Protein AF-A0A1Q9XXW6-F1 (afdb_monomer_lite)

Sequence (115 aa):
MALDHGVLNIPLSKRGNIDAEIDRYKATEAANKKKAHKAFKVERDELRAAAKAAVSELPDDWFAWHAKRLGVTKAKLRSHVKSEAHWNSGNALKMIRGASDLYRAHLAKADKPEA

Radius of gyration: 28.03 Å; chains: 1; bounding box: 55×34×89 Å

Secondary structure (DSSP, 8-state):
----TTGGGS-GGGS-SHHHHHHHHHHHHHHHHHHHHHHHHHHHHHHHHHHHHHHHHS-HHHHHHHHHHHT--HHHHHHHHHHHHHH-HHHHHHHHHHHHHHHHHHHHHHTS---

Structure (mmCIF, N/CA/C/O backbone):
data_AF-A0A1Q9XXW6-F1
#
_entry.id   AF-A0A1Q9XXW6-F1
#
loop_
_atom_site.group_PDB
_atom_site.id
_atom_site.type_symbol
_atom_site.label_atom_id
_atom_site.label_alt_id
_atom_site.label_comp_id
_atom_site.label_asym_id
_atom_site.label_entity_id
_atom_site.label_seq_id
_atom_site.pdbx_PDB_ins_code
_atom_site.Cartn_x
_atom_site.Cartn_y
_atom_site.Cartn_z
_atom_site.occupancy
_atom_site.B_iso_or_equiv
_atom_site.auth_seq_id
_atom_site.auth_comp_id
_atom_site.auth_asym_id
_atom_site.auth_atom_id
_atom_site.pdbx_PDB_model_num
ATOM 1 N N . MET A 1 1 ? 37.680 23.120 -24.752 1.00 42.84 1 MET A N 1
ATOM 2 C CA . MET A 1 1 ? 37.427 22.225 -25.900 1.00 42.84 1 MET A CA 1
ATOM 3 C C . MET A 1 1 ? 36.519 22.973 -26.857 1.00 42.84 1 MET A C 1
ATOM 5 O O . MET A 1 1 ? 35.414 23.313 -26.456 1.00 42.84 1 MET A O 1
ATOM 9 N N . ALA A 1 2 ? 37.023 23.346 -28.035 1.00 48.72 2 ALA A N 1
ATOM 10 C CA . ALA A 1 2 ? 36.244 24.048 -29.051 1.00 48.72 2 ALA A CA 1
ATOM 11 C C . ALA A 1 2 ? 35.184 23.088 -29.601 1.00 48.72 2 ALA A C 1
ATOM 13 O O . ALA A 1 2 ? 35.523 21.985 -30.027 1.00 48.72 2 ALA A O 1
ATOM 14 N N . LEU A 1 3 ? 33.912 23.473 -29.525 1.00 53.44 3 LEU A N 1
ATOM 15 C CA . LEU A 1 3 ? 32.843 22.739 -30.189 1.00 53.44 3 LEU A CA 1
ATOM 16 C C . LEU A 1 3 ? 33.105 22.859 -31.692 1.00 53.44 3 LEU A C 1
ATOM 18 O O . LEU A 1 3 ? 33.157 23.965 -32.219 1.00 53.44 3 LEU A O 1
ATOM 22 N N . ASP A 1 4 ? 33.344 21.735 -32.362 1.00 53.28 4 ASP A N 1
ATOM 23 C CA . ASP A 1 4 ? 33.533 21.696 -33.808 1.00 53.28 4 ASP A CA 1
ATOM 24 C C . ASP A 1 4 ? 32.221 22.112 -34.491 1.00 53.28 4 ASP A C 1
ATOM 26 O O . ASP A 1 4 ? 31.287 21.329 -34.681 1.00 53.28 4 ASP A O 1
ATOM 30 N N . HIS A 1 5 ? 32.122 23.402 -34.804 1.00 54.50 5 HIS A N 1
ATOM 31 C CA . HIS A 1 5 ? 30.968 24.004 -35.458 1.00 54.50 5 HIS A CA 1
ATOM 32 C C . HIS A 1 5 ? 30.825 23.553 -36.927 1.00 54.50 5 HIS A C 1
ATOM 34 O O . HIS A 1 5 ? 29.815 23.869 -37.559 1.00 54.50 5 HIS A O 1
ATOM 40 N N . GLY A 1 6 ? 31.784 22.789 -37.473 1.00 54.66 6 GLY A N 1
ATOM 41 C CA . GLY A 1 6 ? 31.756 22.280 -38.845 1.00 54.66 6 GLY A CA 1
ATOM 42 C C . GLY A 1 6 ? 30.652 21.251 -39.092 1.00 54.66 6 GLY A C 1
ATOM 43 O O . GLY A 1 6 ? 30.034 21.249 -40.155 1.00 54.66 6 GLY A O 1
ATOM 44 N N . VAL A 1 7 ? 30.310 20.434 -38.092 1.00 52.84 7 VAL A N 1
ATOM 45 C CA . VAL A 1 7 ? 29.248 19.413 -38.208 1.00 52.84 7 VAL A CA 1
ATOM 46 C C . VAL A 1 7 ? 27.850 20.042 -38.208 1.00 52.84 7 VAL A C 1
ATOM 48 O O . VAL A 1 7 ? 26.911 19.509 -38.804 1.00 52.84 7 VAL A O 1
ATOM 51 N N . LEU A 1 8 ? 27.702 21.216 -37.587 1.00 57.19 8 LEU A N 1
ATOM 52 C CA . LEU A 1 8 ? 26.411 21.882 -37.414 1.00 57.19 8 LEU A CA 1
ATOM 53 C C . LEU A 1 8 ? 25.944 22.662 -38.654 1.00 57.19 8 LEU A C 1
ATOM 55 O O . LEU A 1 8 ? 24.782 23.066 -38.687 1.00 57.19 8 LEU A O 1
ATOM 59 N N . ASN A 1 9 ? 26.790 22.805 -39.684 1.00 60.28 9 ASN A N 1
ATOM 60 C CA . ASN A 1 9 ? 26.477 23.526 -40.927 1.00 60.28 9 ASN A CA 1
ATOM 61 C C . ASN A 1 9 ? 26.328 22.619 -42.169 1.00 60.28 9 ASN A C 1
ATOM 63 O O . ASN A 1 9 ? 26.149 23.090 -43.289 1.00 60.28 9 ASN A O 1
ATOM 67 N N . ILE A 1 10 ? 26.396 21.299 -41.995 1.00 61.94 10 ILE A N 1
ATOM 68 C CA . ILE A 1 10 ? 26.205 20.334 -43.086 1.00 61.94 10 ILE A CA 1
ATOM 69 C C . ILE A 1 10 ? 24.689 20.102 -43.271 1.00 61.94 10 ILE A C 1
ATOM 71 O O . ILE A 1 10 ? 23.978 20.027 -42.272 1.00 61.94 10 ILE A O 1
ATOM 75 N N . PRO A 1 11 ? 24.119 19.985 -44.482 1.00 66.69 11 PRO A N 1
ATOM 76 C CA . PRO A 1 11 ? 22.705 19.628 -44.640 1.00 66.69 11 PRO A CA 1
ATOM 77 C C . PRO A 1 11 ? 22.395 18.311 -43.918 1.00 66.69 11 PRO A C 1
ATOM 79 O O . PRO A 1 11 ? 23.225 17.404 -43.941 1.00 66.69 11 PRO A O 1
ATOM 82 N N . LEU A 1 12 ? 21.225 18.182 -43.282 1.00 63.44 12 LEU A N 1
ATOM 83 C CA . LEU A 1 12 ? 20.857 16.994 -42.488 1.00 63.44 12 LEU A CA 1
ATOM 84 C C . LEU A 1 12 ? 21.070 15.679 -43.274 1.00 63.44 12 LEU A C 1
ATOM 86 O O . LEU A 1 12 ? 21.581 14.707 -42.732 1.00 63.44 12 LEU A O 1
ATOM 90 N N . SER A 1 13 ? 20.814 15.712 -44.587 1.00 63.03 13 SER A N 1
ATOM 91 C CA . SER A 1 13 ? 21.023 14.622 -45.554 1.00 63.03 13 SER A CA 1
ATOM 92 C C . SER A 1 13 ? 22.480 14.182 -45.764 1.00 63.03 13 SER A C 1
ATOM 94 O O . SER A 1 13 ? 22.723 13.129 -46.348 1.00 63.03 13 SER A O 1
ATOM 96 N N . LYS A 1 14 ? 23.461 14.974 -45.321 1.00 60.94 14 LYS A N 1
ATOM 97 C CA . LYS A 1 14 ? 24.904 14.726 -45.480 1.00 60.94 14 LYS A CA 1
ATOM 98 C C . LYS A 1 14 ? 25.621 14.459 -44.151 1.00 60.94 14 LYS A C 1
ATOM 100 O O . LYS A 1 14 ? 26.814 14.171 -44.167 1.00 60.94 14 LYS A O 1
ATOM 105 N N . ARG A 1 15 ? 24.914 14.526 -43.015 1.00 64.94 15 ARG A N 1
ATOM 106 C CA . ARG A 1 15 ? 25.470 14.292 -41.666 1.00 64.94 15 ARG A CA 1
ATOM 107 C C . ARG A 1 15 ? 25.509 12.814 -41.243 1.00 64.94 15 ARG A C 1
ATOM 109 O O . ARG A 1 15 ? 25.828 12.519 -40.098 1.00 64.94 15 ARG A O 1
ATOM 116 N N . GLY A 1 16 ? 25.215 11.884 -42.151 1.00 65.62 16 GLY A N 1
ATOM 117 C CA . GLY A 1 16 ? 25.176 10.451 -41.855 1.00 65.62 16 GLY A CA 1
ATOM 118 C C . GLY A 1 16 ? 23.828 9.985 -41.295 1.00 65.62 16 GLY A C 1
ATOM 119 O O . GLY A 1 16 ? 22.818 10.673 -41.408 1.00 65.62 16 GLY A O 1
ATOM 120 N N . ASN A 1 17 ? 23.809 8.778 -40.725 1.00 69.50 17 ASN A N 1
ATOM 121 C CA . ASN A 1 17 ? 22.598 8.036 -40.356 1.00 69.50 17 ASN A CA 1
ATOM 122 C C . ASN A 1 17 ? 22.029 8.476 -38.986 1.00 69.50 17 ASN A C 1
ATOM 124 O O . ASN A 1 17 ? 21.860 7.660 -38.081 1.00 69.50 17 ASN A O 1
ATOM 128 N N . ILE A 1 18 ? 21.790 9.782 -38.821 1.00 71.25 18 ILE A N 1
ATOM 129 C CA . ILE A 1 18 ? 21.307 10.400 -37.572 1.00 71.25 18 ILE A CA 1
ATOM 130 C C . ILE A 1 18 ? 19.980 9.782 -37.123 1.00 71.25 18 ILE A C 1
ATOM 132 O O . ILE A 1 18 ? 19.780 9.550 -35.934 1.00 71.25 18 ILE A O 1
ATOM 136 N N . ASP A 1 19 ? 19.096 9.455 -38.064 1.00 76.38 19 ASP A N 1
ATOM 137 C CA . ASP A 1 19 ? 17.811 8.827 -37.754 1.00 76.38 19 ASP A CA 1
ATOM 138 C C . ASP A 1 19 ? 18.000 7.470 -37.060 1.00 76.38 19 ASP A C 1
ATOM 140 O O . ASP A 1 19 ? 17.365 7.198 -36.042 1.00 76.38 19 ASP A O 1
ATOM 144 N N . ALA A 1 20 ? 18.962 6.659 -37.517 1.00 80.38 20 ALA A N 1
ATOM 145 C CA . ALA A 1 20 ? 19.292 5.388 -36.877 1.00 80.38 20 ALA A CA 1
ATOM 146 C C . ALA A 1 20 ? 19.885 5.566 -35.466 1.00 80.38 20 ALA A C 1
ATOM 148 O O . ALA A 1 20 ? 19.682 4.714 -34.600 1.00 80.38 20 ALA A O 1
ATOM 149 N N . GLU A 1 21 ? 20.617 6.651 -35.211 1.00 79.56 21 GLU A N 1
ATOM 150 C CA . GLU A 1 21 ? 21.136 6.973 -33.878 1.00 79.56 21 GLU A CA 1
ATOM 151 C C . GLU A 1 21 ? 20.021 7.450 -32.933 1.00 79.56 21 GLU A C 1
ATOM 153 O O . GLU A 1 21 ? 19.928 6.979 -31.796 1.00 79.56 21 GLU A O 1
ATOM 158 N N . ILE A 1 22 ? 19.114 8.299 -33.425 1.00 83.00 22 ILE A N 1
ATOM 159 C CA . ILE A 1 22 ? 17.924 8.751 -32.693 1.00 83.00 22 ILE A CA 1
ATOM 160 C C . ILE A 1 22 ? 17.020 7.564 -32.349 1.00 83.00 22 ILE A C 1
ATOM 162 O O . ILE A 1 22 ? 16.538 7.467 -31.218 1.00 83.00 22 ILE A O 1
ATOM 166 N N . ASP A 1 23 ? 16.798 6.645 -33.285 1.00 87.25 23 ASP A N 1
ATOM 167 C CA . ASP A 1 23 ? 15.968 5.464 -33.055 1.00 87.25 23 ASP A CA 1
ATOM 168 C C . ASP A 1 23 ? 16.605 4.511 -32.042 1.00 87.25 23 ASP A C 1
ATOM 170 O O . ASP A 1 23 ? 15.914 4.007 -31.150 1.00 87.25 23 ASP A O 1
ATOM 174 N N . ARG A 1 24 ? 17.932 4.326 -32.094 1.00 84.75 24 ARG A N 1
ATOM 175 C CA . ARG A 1 24 ? 18.672 3.582 -31.062 1.00 84.75 24 ARG A CA 1
ATOM 176 C C . ARG A 1 24 ? 18.513 4.231 -29.691 1.00 84.75 24 ARG A C 1
ATOM 178 O O . ARG A 1 24 ? 18.212 3.521 -28.735 1.00 84.75 24 ARG A O 1
ATOM 185 N N . TYR A 1 25 ? 18.651 5.552 -29.592 1.00 85.19 25 TYR A N 1
ATOM 186 C CA . TYR A 1 25 ? 18.480 6.280 -28.333 1.00 85.19 25 TYR A CA 1
ATOM 187 C C . TYR A 1 25 ? 17.043 6.193 -27.789 1.00 85.19 25 TYR A C 1
ATOM 189 O O . TYR A 1 25 ? 16.824 5.937 -26.607 1.00 85.19 25 TYR A O 1
ATOM 197 N N . LYS A 1 26 ? 16.026 6.332 -28.646 1.00 90.81 26 LYS A N 1
ATOM 198 C CA . LYS A 1 26 ? 14.621 6.149 -28.241 1.00 90.81 26 LYS A CA 1
ATOM 199 C C . LYS A 1 26 ? 14.356 4.722 -27.761 1.00 90.81 26 LYS A C 1
ATOM 201 O O . LYS A 1 26 ? 13.636 4.532 -26.779 1.00 90.81 26 LYS A O 1
ATOM 206 N N . ALA A 1 27 ? 14.939 3.724 -28.426 1.00 89.75 27 ALA A N 1
ATOM 207 C CA . ALA A 1 27 ? 14.812 2.326 -28.036 1.00 89.75 27 ALA A CA 1
ATOM 208 C C . ALA A 1 27 ? 15.480 2.043 -26.681 1.00 89.75 27 ALA A C 1
ATOM 210 O O . ALA A 1 27 ? 14.886 1.356 -25.843 1.00 89.75 27 ALA A O 1
ATOM 211 N N . THR A 1 28 ? 16.671 2.594 -26.424 1.00 90.06 28 THR A N 1
ATOM 212 C CA . THR A 1 28 ? 17.346 2.455 -25.125 1.00 90.06 28 THR A CA 1
ATOM 213 C C . THR A 1 28 ? 16.572 3.161 -24.014 1.00 90.06 28 THR A C 1
ATOM 215 O O . THR A 1 28 ? 16.336 2.554 -22.969 1.00 90.06 28 THR A O 1
ATOM 218 N N . GLU A 1 29 ? 16.079 4.379 -24.245 1.00 92.06 29 GLU A N 1
ATOM 219 C CA . GLU A 1 29 ? 15.232 5.108 -23.295 1.00 92.06 29 GLU A CA 1
ATOM 220 C C . GLU A 1 29 ? 13.934 4.355 -22.976 1.00 92.06 29 GLU A C 1
ATOM 222 O O . GLU A 1 29 ? 13.556 4.207 -21.811 1.00 92.06 29 GLU A O 1
ATOM 227 N N . ALA A 1 30 ? 13.259 3.808 -23.990 1.00 91.31 30 ALA A N 1
ATOM 228 C CA . ALA A 1 30 ? 12.062 2.995 -23.793 1.00 91.31 30 ALA A CA 1
ATOM 229 C C . ALA A 1 30 ? 12.363 1.717 -22.991 1.00 91.31 30 ALA A C 1
ATOM 231 O O . ALA A 1 30 ? 11.607 1.353 -22.084 1.00 91.31 30 ALA A O 1
ATOM 232 N N . ALA A 1 31 ? 13.484 1.049 -23.279 1.00 91.06 31 ALA A N 1
ATOM 233 C CA . ALA A 1 31 ? 13.923 -0.126 -22.536 1.00 91.06 31 ALA A CA 1
ATOM 234 C C . ALA A 1 31 ? 14.242 0.212 -21.071 1.00 91.06 31 ALA A C 1
ATOM 236 O O . ALA A 1 31 ? 13.825 -0.522 -20.170 1.00 91.06 31 ALA A O 1
ATOM 237 N N . ASN A 1 32 ? 14.912 1.336 -20.819 1.00 91.75 32 ASN A N 1
ATOM 238 C CA . ASN A 1 32 ? 15.233 1.819 -19.477 1.00 91.75 32 ASN A CA 1
ATOM 239 C C . ASN A 1 32 ? 13.965 2.158 -18.688 1.00 91.75 32 ASN A C 1
ATOM 241 O O . ASN A 1 32 ? 13.789 1.668 -17.572 1.00 91.75 32 ASN A O 1
ATOM 245 N N . LYS A 1 33 ? 13.019 2.888 -19.293 1.00 92.50 33 LYS A N 1
ATOM 246 C CA . LYS A 1 33 ? 11.710 3.181 -18.686 1.00 92.50 33 LYS A CA 1
ATOM 247 C C . LYS A 1 33 ? 10.935 1.907 -18.362 1.00 92.50 33 LYS A C 1
ATOM 249 O O . LYS A 1 33 ? 10.363 1.792 -17.281 1.00 92.50 33 LYS A O 1
ATOM 254 N N . LYS A 1 34 ? 10.957 0.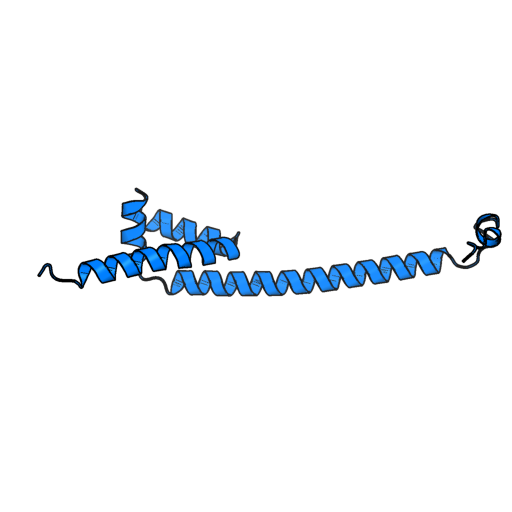913 -19.255 1.00 92.38 34 LYS A N 1
ATOM 255 C CA . LYS A 1 34 ? 10.311 -0.387 -19.020 1.00 92.38 34 LYS A CA 1
ATOM 256 C C . LYS A 1 34 ? 10.961 -1.145 -17.862 1.00 92.38 34 LYS A C 1
ATOM 258 O O . LYS A 1 34 ? 10.243 -1.744 -17.064 1.00 92.38 34 LYS A O 1
ATOM 263 N N . LYS A 1 35 ? 12.294 -1.127 -17.749 1.00 91.50 35 LYS A N 1
ATOM 264 C CA . LYS A 1 35 ? 13.019 -1.722 -16.613 1.00 91.50 35 LYS A CA 1
ATOM 265 C C . LYS A 1 35 ? 12.666 -1.022 -15.300 1.00 91.50 35 LYS A C 1
ATOM 267 O O . LYS A 1 35 ? 12.290 -1.703 -14.351 1.00 91.50 35 LYS A O 1
ATOM 272 N N . ALA A 1 36 ? 12.696 0.310 -15.275 1.00 90.88 36 ALA A N 1
ATOM 273 C CA . ALA A 1 36 ? 12.321 1.097 -14.104 1.00 90.88 36 ALA A CA 1
ATOM 274 C C . ALA A 1 36 ? 10.873 0.808 -13.678 1.00 90.88 36 ALA A C 1
ATOM 276 O O . ALA A 1 36 ? 10.617 0.486 -12.524 1.00 90.88 36 ALA A O 1
ATOM 277 N N . HIS A 1 37 ? 9.928 0.813 -14.623 1.00 91.25 37 HIS A N 1
ATOM 278 C CA . HIS A 1 37 ? 8.527 0.509 -14.335 1.00 91.25 37 HIS A CA 1
ATOM 279 C C . HIS A 1 37 ? 8.328 -0.902 -13.764 1.00 91.25 37 HIS A C 1
ATOM 281 O O . HIS A 1 37 ? 7.542 -1.082 -12.836 1.00 91.25 37 HIS A O 1
ATOM 287 N N . LYS A 1 38 ? 9.053 -1.903 -14.281 1.00 92.19 38 LYS A N 1
ATOM 288 C CA . LYS A 1 38 ? 9.028 -3.261 -13.719 1.00 92.19 38 LYS A CA 1
ATOM 289 C C . LYS A 1 38 ? 9.517 -3.282 -12.271 1.00 92.19 38 LYS A C 1
ATOM 291 O O . LYS A 1 38 ? 8.851 -3.899 -11.448 1.00 92.19 38 LYS A O 1
ATOM 296 N N . ALA A 1 39 ? 10.622 -2.601 -11.966 1.00 89.38 39 ALA A N 1
ATOM 297 C CA . ALA A 1 39 ? 11.145 -2.515 -10.603 1.00 89.38 39 ALA A CA 1
ATOM 298 C C . ALA A 1 39 ? 10.134 -1.849 -9.653 1.00 89.38 39 ALA A C 1
ATOM 300 O O . ALA A 1 39 ? 9.781 -2.435 -8.634 1.00 89.38 39 ALA A O 1
ATOM 301 N N . PHE A 1 40 ? 9.567 -0.703 -10.049 1.00 88.00 40 PHE A N 1
ATOM 302 C CA . PHE A 1 40 ? 8.524 -0.028 -9.269 1.00 88.00 40 PHE A CA 1
ATOM 303 C C . PHE A 1 40 ? 7.289 -0.901 -9.049 1.00 88.00 40 PHE A C 1
ATOM 305 O O . PHE A 1 40 ? 6.678 -0.857 -7.984 1.00 88.00 40 PHE A O 1
ATOM 312 N N . LYS A 1 41 ? 6.888 -1.693 -10.050 1.00 91.75 41 LYS A N 1
ATOM 313 C CA . LYS A 1 41 ? 5.742 -2.594 -9.911 1.00 91.75 41 LYS A CA 1
ATOM 314 C C . LYS A 1 41 ? 6.008 -3.676 -8.863 1.00 91.75 41 LYS A C 1
ATOM 316 O O . LYS A 1 41 ? 5.148 -3.889 -8.016 1.00 91.75 41 LYS A O 1
ATOM 321 N N . VAL A 1 42 ? 7.181 -4.312 -8.907 1.00 92.00 42 VAL A N 1
ATOM 322 C CA . VAL A 1 42 ? 7.578 -5.343 -7.934 1.00 92.00 42 VAL A CA 1
ATOM 323 C C . VAL A 1 42 ? 7.583 -4.769 -6.519 1.00 92.00 42 VAL A C 1
ATOM 325 O O . VAL A 1 42 ? 6.894 -5.300 -5.656 1.00 92.00 42 VAL A O 1
ATOM 328 N N . GLU A 1 43 ? 8.237 -3.624 -6.311 1.00 89.50 43 GLU A N 1
ATOM 329 C CA . GLU A 1 43 ? 8.278 -2.952 -5.006 1.00 89.50 43 GLU A CA 1
ATOM 330 C C . GLU A 1 43 ? 6.867 -2.623 -4.486 1.00 89.50 43 GLU A C 1
ATOM 332 O O . GLU A 1 43 ? 6.533 -2.848 -3.320 1.00 89.50 43 GLU A O 1
ATOM 337 N N . ARG A 1 44 ? 5.981 -2.127 -5.360 1.00 88.94 44 ARG A N 1
ATOM 338 C CA . ARG A 1 44 ? 4.591 -1.834 -4.982 1.00 88.94 44 ARG A CA 1
ATOM 339 C C . ARG A 1 44 ? 3.789 -3.083 -4.640 1.00 88.94 44 ARG A C 1
ATOM 341 O O . ARG A 1 44 ? 2.953 -3.021 -3.735 1.00 88.94 44 ARG A O 1
ATOM 348 N N . ASP A 1 45 ? 3.995 -4.178 -5.362 1.00 89.69 45 ASP A N 1
ATOM 349 C CA . ASP A 1 45 ? 3.308 -5.440 -5.101 1.00 89.69 45 ASP A CA 1
ATOM 350 C C . ASP A 1 45 ? 3.787 -6.061 -3.775 1.00 89.69 45 ASP A C 1
ATOM 352 O O . ASP A 1 45 ? 2.953 -6.511 -2.984 1.00 89.69 45 ASP A O 1
ATOM 356 N N . GLU A 1 46 ? 5.084 -5.973 -3.464 1.00 91.06 46 GLU A N 1
ATOM 357 C CA . GLU A 1 46 ? 5.662 -6.370 -2.172 1.00 91.06 46 GLU A CA 1
ATOM 358 C C . GLU A 1 46 ? 5.096 -5.541 -1.012 1.00 91.06 46 GLU A C 1
ATOM 360 O O . GLU A 1 46 ? 4.594 -6.096 -0.032 1.00 91.06 46 GLU A O 1
ATOM 365 N N . LEU A 1 47 ? 5.077 -4.210 -1.142 1.00 88.81 47 LEU A N 1
ATOM 366 C CA . LEU A 1 47 ? 4.495 -3.318 -0.132 1.00 88.81 47 LEU A CA 1
ATOM 367 C C . LEU A 1 47 ? 3.010 -3.607 0.099 1.00 88.81 47 LEU A C 1
ATOM 369 O O . LEU A 1 47 ? 2.529 -3.568 1.234 1.00 88.81 47 LEU A O 1
ATOM 373 N N . ARG A 1 48 ? 2.266 -3.912 -0.967 1.00 90.56 48 ARG A N 1
ATOM 374 C CA . ARG A 1 48 ? 0.853 -4.286 -0.873 1.00 90.56 48 ARG A CA 1
ATOM 375 C C . ARG A 1 48 ? 0.668 -5.621 -0.162 1.00 90.56 48 ARG A C 1
ATOM 377 O O . ARG A 1 48 ? -0.266 -5.742 0.633 1.00 90.56 48 ARG A O 1
ATOM 384 N N . ALA A 1 49 ? 1.512 -6.609 -0.444 1.00 91.31 49 ALA A N 1
ATOM 385 C CA . ALA A 1 49 ? 1.486 -7.892 0.247 1.00 91.31 49 ALA A CA 1
ATOM 386 C C . ALA A 1 49 ? 1.776 -7.710 1.745 1.00 91.31 49 ALA A C 1
ATOM 388 O O . ALA A 1 49 ? 0.978 -8.153 2.572 1.00 91.31 49 ALA A O 1
ATOM 389 N N . ALA A 1 50 ? 2.826 -6.958 2.087 1.00 90.50 50 ALA A N 1
ATOM 390 C CA . ALA A 1 50 ? 3.191 -6.646 3.466 1.00 90.50 50 ALA A CA 1
ATOM 391 C C . ALA A 1 50 ? 2.072 -5.900 4.212 1.00 90.50 50 ALA A C 1
ATOM 393 O O . ALA A 1 50 ? 1.709 -6.273 5.326 1.00 90.50 50 ALA A O 1
ATOM 394 N N . ALA A 1 51 ? 1.459 -4.888 3.588 1.00 90.00 51 ALA A N 1
ATOM 395 C CA . ALA A 1 51 ? 0.352 -4.151 4.194 1.00 90.00 51 ALA A CA 1
ATOM 396 C C . ALA A 1 51 ? -0.872 -5.044 4.446 1.00 90.00 51 ALA A C 1
ATOM 398 O O . ALA A 1 51 ? -1.483 -4.967 5.508 1.00 90.00 51 ALA A O 1
ATOM 399 N N . LYS A 1 52 ? -1.233 -5.919 3.500 1.00 90.94 52 LYS A N 1
ATOM 400 C CA . LYS A 1 52 ? -2.357 -6.853 3.678 1.00 90.94 52 LYS A CA 1
ATOM 401 C C . LYS A 1 52 ? -2.092 -7.884 4.777 1.00 90.94 52 LYS A C 1
ATOM 403 O O . LYS A 1 52 ? -3.017 -8.192 5.530 1.00 90.94 52 LYS A O 1
ATOM 408 N N . ALA A 1 53 ? -0.865 -8.396 4.862 1.00 91.25 53 ALA A N 1
ATOM 409 C CA . ALA A 1 53 ? -0.448 -9.303 5.927 1.00 91.25 53 ALA A CA 1
ATOM 410 C C . ALA A 1 53 ? -0.567 -8.613 7.293 1.00 91.25 53 ALA A C 1
ATOM 412 O O . ALA A 1 53 ? -1.308 -9.089 8.149 1.00 91.25 53 ALA A O 1
ATOM 413 N N . ALA A 1 54 ? 0.005 -7.412 7.427 1.00 90.00 54 ALA A N 1
ATOM 414 C CA . ALA A 1 54 ? -0.069 -6.625 8.656 1.00 90.00 54 ALA A CA 1
ATOM 415 C C . ALA A 1 54 ? -1.516 -6.364 9.104 1.00 90.00 54 ALA A C 1
ATOM 417 O O . ALA A 1 54 ? -1.830 -6.495 10.278 1.00 90.00 54 ALA A O 1
ATOM 418 N N . VAL A 1 55 ? -2.432 -6.045 8.180 1.00 89.88 55 VAL A N 1
ATOM 419 C CA . VAL A 1 55 ? -3.858 -5.851 8.515 1.00 89.88 55 VAL A CA 1
ATOM 420 C C . VAL A 1 55 ? -4.529 -7.131 9.013 1.00 89.88 55 VAL A C 1
ATOM 422 O O . VAL A 1 55 ? -5.458 -7.056 9.815 1.00 89.88 55 VAL A O 1
ATOM 425 N N . SER A 1 56 ? -4.095 -8.290 8.522 1.00 89.56 56 SER A N 1
ATOM 426 C CA . SER A 1 56 ? -4.682 -9.586 8.874 1.00 89.56 56 SER A CA 1
ATOM 427 C C . SER A 1 56 ? -4.199 -10.092 10.234 1.00 89.56 56 SER A C 1
ATOM 429 O O . SER A 1 56 ? -4.943 -10.796 10.908 1.00 89.56 56 SER A O 1
ATOM 431 N N . GLU A 1 57 ? -2.992 -9.704 10.645 1.00 90.75 57 GLU A N 1
ATOM 432 C CA . GLU A 1 57 ? -2.405 -10.032 11.952 1.00 90.75 57 GLU A CA 1
ATOM 433 C C . GLU A 1 57 ? -2.933 -9.152 13.097 1.00 90.75 57 GLU A C 1
ATOM 435 O O . GLU A 1 57 ? -2.759 -9.490 14.268 1.00 90.75 57 GLU A O 1
ATOM 440 N N . LEU A 1 58 ? -3.576 -8.019 12.792 1.00 89.56 58 LEU A N 1
ATOM 441 C CA . LEU A 1 58 ? -4.076 -7.109 13.822 1.00 89.56 58 LEU A CA 1
ATOM 442 C C . LEU A 1 58 ? -5.219 -7.744 14.633 1.00 89.56 58 LEU A C 1
ATOM 444 O O . LEU A 1 58 ? -6.207 -8.196 14.044 1.00 89.56 58 LEU A O 1
ATOM 448 N N . PRO A 1 59 ? -5.145 -7.707 15.977 1.00 89.88 59 PRO A N 1
ATOM 449 C CA . PRO A 1 59 ? -6.187 -8.267 16.818 1.00 89.88 59 PRO A CA 1
ATOM 450 C C . PRO A 1 59 ? -7.461 -7.424 16.754 1.00 89.88 59 PRO A C 1
ATOM 452 O O . PRO A 1 59 ? -7.453 -6.207 16.558 1.00 89.88 59 PRO A O 1
ATOM 455 N N . ASP A 1 60 ? -8.592 -8.080 16.971 1.00 89.94 60 ASP A N 1
ATOM 456 C CA . ASP A 1 60 ? -9.907 -7.453 16.883 1.00 89.94 60 ASP A CA 1
ATOM 457 C C . ASP A 1 60 ? -10.132 -6.362 17.955 1.00 89.94 60 ASP A C 1
ATOM 459 O O . ASP A 1 60 ? -10.865 -5.396 17.703 1.00 89.94 60 ASP A O 1
ATOM 463 N N . ASP A 1 61 ? -9.447 -6.470 19.096 1.00 89.00 61 ASP A N 1
ATOM 464 C CA . ASP A 1 61 ? -9.443 -5.488 20.189 1.00 89.00 61 ASP A CA 1
ATOM 465 C C . ASP A 1 61 ? -8.726 -4.191 19.810 1.00 89.00 61 ASP A C 1
ATOM 467 O O . ASP A 1 61 ? -9.147 -3.099 20.203 1.00 89.00 61 ASP A O 1
ATOM 471 N N . TRP A 1 62 ? -7.688 -4.284 18.974 1.00 91.56 62 TRP A N 1
ATOM 472 C CA . TRP A 1 62 ? -7.001 -3.116 18.427 1.00 91.56 62 TRP A CA 1
ATOM 473 C C . TRP A 1 62 ? -7.974 -2.271 17.606 1.00 91.56 62 TRP A C 1
ATOM 475 O O . TRP A 1 62 ? -8.053 -1.051 17.778 1.00 91.56 62 TRP A O 1
ATOM 485 N N . PHE A 1 63 ? -8.787 -2.918 16.761 1.00 89.94 63 PHE A N 1
ATOM 486 C CA . PHE A 1 63 ? -9.793 -2.207 15.977 1.00 89.94 63 PHE A CA 1
ATOM 487 C C . PHE A 1 63 ? -10.882 -1.610 16.864 1.00 89.94 63 PHE A C 1
ATOM 489 O O . PHE A 1 63 ? -11.314 -0.497 16.587 1.00 89.94 63 PHE A O 1
ATOM 496 N N . ALA A 1 64 ? -11.321 -2.303 17.917 1.00 90.38 64 ALA A N 1
ATOM 497 C CA . ALA A 1 64 ? -12.319 -1.773 18.846 1.00 90.38 64 ALA A CA 1
ATOM 4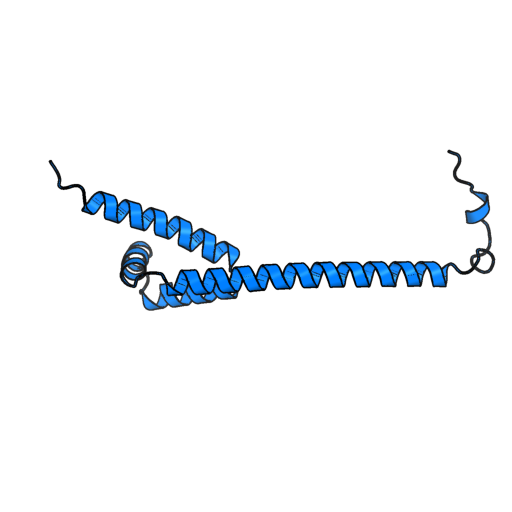98 C C . ALA A 1 64 ? -11.810 -0.521 19.583 1.00 90.38 64 ALA A C 1
ATOM 500 O O . ALA A 1 64 ? -12.515 0.489 19.658 1.00 90.38 64 ALA A O 1
ATOM 501 N N . TRP A 1 65 ? -10.566 -0.556 20.065 1.00 90.38 65 TRP A N 1
ATOM 502 C CA . TRP A 1 65 ? -9.952 0.560 20.777 1.00 90.38 65 TRP A CA 1
ATOM 503 C C . TRP A 1 65 ? -9.798 1.803 19.894 1.00 90.38 65 TRP A C 1
ATOM 505 O O . TRP A 1 65 ? -10.221 2.900 20.266 1.00 90.38 65 TRP A O 1
ATOM 515 N N . HIS A 1 66 ? -9.250 1.634 18.688 1.00 89.62 66 HIS A N 1
ATOM 516 C CA . HIS A 1 66 ? -9.087 2.744 17.744 1.00 89.62 66 HIS A CA 1
ATOM 517 C C . HIS A 1 66 ? -10.418 3.256 17.201 1.00 89.62 66 HIS A C 1
ATOM 519 O O . HIS A 1 66 ? -10.594 4.464 17.058 1.00 89.62 66 HIS A O 1
ATOM 525 N N . ALA A 1 67 ? -11.383 2.367 16.962 1.00 91.62 67 ALA A N 1
ATOM 526 C CA . ALA A 1 67 ? -12.733 2.740 16.551 1.00 91.62 67 ALA A CA 1
ATOM 527 C C . ALA A 1 67 ? -13.400 3.658 17.588 1.00 91.62 67 ALA A 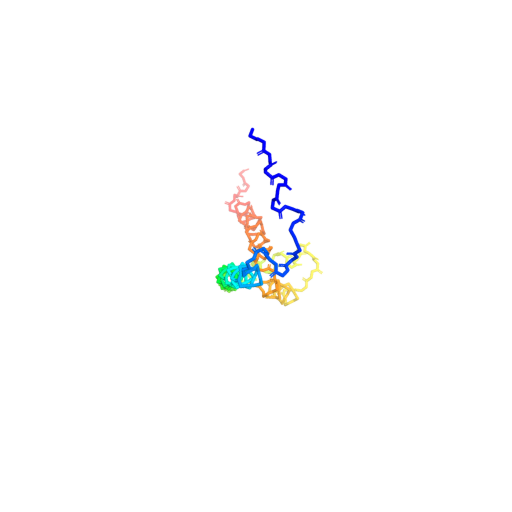C 1
ATOM 529 O O . ALA A 1 67 ? -13.939 4.703 17.221 1.00 91.62 67 ALA A O 1
ATOM 530 N N . LYS A 1 68 ? -13.266 3.339 18.885 1.00 91.31 68 LYS A N 1
ATOM 531 C CA . LYS A 1 68 ? -13.766 4.179 19.984 1.00 91.31 68 LYS A CA 1
ATOM 532 C C . LYS A 1 68 ? -13.110 5.561 20.001 1.00 91.31 68 LYS A C 1
ATOM 534 O O . LYS A 1 68 ? -13.806 6.558 20.153 1.00 91.31 68 LYS A O 1
ATOM 539 N N . ARG A 1 69 ? -11.788 5.635 19.812 1.00 89.19 69 ARG A N 1
ATOM 540 C CA . ARG A 1 69 ? -11.044 6.911 19.787 1.00 89.19 69 ARG A CA 1
ATOM 541 C C . ARG A 1 69 ? -11.415 7.802 18.606 1.00 89.19 69 ARG A C 1
ATOM 543 O O . ARG A 1 69 ? -11.393 9.018 18.737 1.00 89.19 69 ARG A O 1
ATOM 550 N N . LEU A 1 70 ? -11.732 7.195 17.467 1.00 89.75 70 LEU A N 1
ATOM 551 C CA . LEU A 1 70 ? -12.085 7.896 16.232 1.00 89.75 70 LEU A CA 1
ATOM 552 C C . LEU A 1 70 ? -13.594 8.157 16.096 1.00 89.75 70 LEU A C 1
ATOM 554 O O . LEU A 1 70 ? -14.007 8.794 15.132 1.00 89.75 70 LEU A O 1
ATOM 558 N N . GLY A 1 71 ? -14.422 7.652 17.016 1.00 90.81 71 GLY A N 1
ATOM 559 C CA . GLY A 1 71 ? -15.880 7.781 16.936 1.00 90.81 71 GLY A CA 1
ATOM 560 C C . GLY A 1 71 ? -16.497 7.044 15.741 1.00 90.81 71 GLY A C 1
ATOM 561 O O . GLY A 1 71 ? -17.541 7.446 15.234 1.00 90.81 71 GLY A O 1
ATOM 562 N N . VAL A 1 72 ? -15.853 5.978 15.256 1.00 93.69 72 VAL A N 1
ATOM 563 C CA . VAL A 1 72 ? -16.327 5.174 14.118 1.00 93.69 72 VAL A CA 1
ATOM 564 C C . VAL A 1 72 ? -16.627 3.746 14.549 1.00 93.69 72 VAL A C 1
ATOM 566 O O . VAL A 1 72 ? -16.144 3.269 15.567 1.00 93.69 72 VAL A O 1
ATOM 569 N N . THR A 1 73 ? -17.405 3.014 13.755 1.00 93.00 73 THR A N 1
ATOM 570 C CA . THR A 1 73 ? -17.635 1.583 13.987 1.00 93.00 73 THR A CA 1
ATOM 571 C C . THR A 1 73 ? -16.395 0.758 13.623 1.00 93.00 73 THR A C 1
ATOM 573 O O . THR A 1 73 ? -15.735 1.033 12.618 1.00 93.00 73 THR A O 1
ATOM 576 N N . LYS A 1 74 ? -16.135 -0.332 14.361 1.00 90.94 74 LYS A N 1
ATOM 577 C CA . LYS A 1 74 ? -15.070 -1.318 14.072 1.00 90.94 74 LYS A CA 1
ATOM 578 C C . LYS A 1 74 ? -15.062 -1.780 12.610 1.00 90.94 74 LYS A C 1
ATOM 580 O O . LYS A 1 74 ? -14.014 -1.791 11.970 1.00 90.94 74 LYS A O 1
ATOM 585 N N . ALA A 1 75 ? -16.235 -2.114 12.067 1.00 91.25 75 ALA A N 1
ATOM 586 C CA . ALA A 1 75 ? -16.380 -2.560 10.680 1.00 91.25 75 ALA A CA 1
ATOM 587 C C . ALA A 1 75 ? -15.933 -1.488 9.670 1.00 91.25 75 ALA A C 1
ATOM 589 O O . ALA A 1 75 ? -15.225 -1.795 8.710 1.00 91.25 75 ALA A O 1
ATOM 590 N N . LYS A 1 76 ? -16.281 -0.219 9.922 1.00 92.25 76 LYS A N 1
ATOM 591 C CA . LYS A 1 76 ? -15.896 0.914 9.072 1.00 92.25 76 LYS A CA 1
ATOM 592 C C . LYS A 1 76 ? -14.389 1.145 9.116 1.00 92.25 76 LYS A C 1
ATOM 594 O O . LYS A 1 76 ? -13.776 1.298 8.063 1.00 92.25 76 LYS A O 1
ATOM 599 N N . LEU A 1 77 ? -13.788 1.091 10.307 1.00 91.81 77 LEU A N 1
ATOM 600 C CA . LEU A 1 77 ? -12.339 1.202 10.460 1.00 91.81 77 LEU A CA 1
ATOM 601 C C . LEU A 1 77 ? -11.621 0.067 9.722 1.00 91.81 77 LEU A C 1
ATOM 603 O O . LEU A 1 77 ? -10.760 0.332 8.892 1.00 91.81 77 LEU A O 1
ATOM 607 N N . ARG A 1 78 ? -12.024 -1.190 9.941 1.00 91.31 78 ARG A N 1
ATOM 608 C CA . ARG A 1 78 ? -11.418 -2.352 9.274 1.00 91.31 78 ARG A CA 1
ATOM 609 C C . ARG A 1 78 ? -11.524 -2.267 7.751 1.00 91.31 78 ARG A C 1
ATOM 611 O O . ARG A 1 78 ? -10.546 -2.531 7.054 1.00 91.31 78 ARG A O 1
ATOM 618 N N . SER A 1 79 ? -12.682 -1.855 7.230 1.00 92.75 79 SER A N 1
ATOM 619 C CA . SER A 1 79 ? -12.874 -1.631 5.793 1.00 92.75 79 SER A CA 1
ATOM 620 C C . SER A 1 79 ? -11.961 -0.525 5.261 1.00 92.75 79 SER A C 1
ATOM 622 O O . SER A 1 79 ? -11.363 -0.682 4.198 1.00 92.75 79 SER A O 1
ATOM 624 N N . HIS A 1 80 ? -11.823 0.574 6.004 1.00 90.75 80 HIS A N 1
ATOM 625 C CA . HIS A 1 80 ? -10.953 1.681 5.623 1.00 90.75 80 HIS A CA 1
ATOM 626 C C . HIS A 1 80 ? -9.481 1.256 5.591 1.00 90.75 80 HIS A C 1
ATOM 628 O O . HIS A 1 80 ? -8.826 1.440 4.570 1.00 90.75 80 HIS A O 1
ATOM 634 N N . VAL A 1 81 ? -8.984 0.589 6.640 1.00 91.31 81 VAL A N 1
ATOM 635 C CA . VAL A 1 81 ? -7.597 0.095 6.679 1.00 91.31 81 VAL A CA 1
ATOM 636 C C . VAL A 1 81 ? -7.334 -0.912 5.551 1.00 91.31 81 VAL A C 1
ATOM 638 O O . VAL A 1 81 ? -6.291 -0.853 4.903 1.00 91.31 81 VAL A O 1
ATOM 641 N N . LYS A 1 82 ? -8.290 -1.802 5.247 1.00 91.81 82 LYS A N 1
ATOM 642 C CA . LYS A 1 82 ? -8.175 -2.750 4.126 1.00 91.81 82 LYS A CA 1
ATOM 643 C C . LYS A 1 82 ? -8.123 -2.042 2.766 1.00 91.81 82 LYS A C 1
ATOM 645 O O . LYS A 1 82 ? -7.353 -2.452 1.897 1.00 91.81 82 LYS A O 1
ATOM 650 N N . SER A 1 83 ? -8.924 -0.993 2.586 1.00 92.81 83 SER A N 1
ATOM 651 C CA . SER A 1 83 ? -8.901 -0.154 1.384 1.00 92.81 83 SER A CA 1
ATOM 652 C C . SER A 1 83 ? -7.560 0.569 1.245 1.00 92.81 83 SER A C 1
ATOM 654 O O . SER A 1 83 ? -6.933 0.512 0.188 1.00 92.81 83 SER A O 1
ATOM 656 N N . GLU A 1 84 ? -7.066 1.167 2.330 1.00 89.94 84 GLU A N 1
ATOM 657 C CA . GLU A 1 84 ? -5.789 1.882 2.335 1.00 89.94 84 GLU A CA 1
ATOM 658 C C . GLU A 1 84 ? -4.619 0.932 2.050 1.00 89.94 84 GLU A C 1
ATOM 660 O O . GLU A 1 84 ? -3.758 1.239 1.232 1.00 89.94 84 GLU A O 1
ATOM 665 N N . ALA A 1 85 ? -4.628 -0.283 2.610 1.00 91.56 85 ALA A N 1
ATOM 666 C CA . ALA A 1 85 ? -3.624 -1.304 2.307 1.00 91.56 85 ALA A CA 1
ATOM 667 C C . ALA A 1 85 ? -3.593 -1.690 0.815 1.00 91.56 85 ALA A C 1
ATOM 669 O O . ALA A 1 85 ? -2.544 -2.081 0.295 1.00 91.56 85 ALA A O 1
ATOM 670 N N . HIS A 1 86 ? -4.722 -1.574 0.108 1.00 89.19 86 HIS A N 1
ATOM 671 C CA . HIS A 1 86 ? -4.812 -1.876 -1.318 1.00 89.19 86 HIS A CA 1
ATOM 672 C C . HIS A 1 86 ? -4.332 -0.725 -2.215 1.00 89.19 86 HIS A C 1
ATOM 674 O O . HIS A 1 86 ? -3.568 -0.970 -3.159 1.00 89.19 86 HIS A O 1
ATOM 680 N N . TRP A 1 87 ? -4.778 0.501 -1.933 1.00 89.25 87 TRP A N 1
ATOM 681 C CA . TRP A 1 87 ? -4.528 1.675 -2.777 1.00 89.25 87 TRP A CA 1
ATOM 682 C C . TRP A 1 87 ? -3.234 2.411 -2.411 1.00 89.25 87 TRP A C 1
ATOM 684 O O . TRP A 1 87 ? -2.513 2.883 -3.293 1.00 89.25 87 TRP A O 1
ATOM 694 N N . ASN A 1 88 ? -2.896 2.444 -1.125 1.00 89.62 88 ASN A N 1
ATOM 695 C CA . ASN A 1 88 ? -1.799 3.223 -0.567 1.00 89.62 88 ASN A CA 1
ATOM 696 C C . ASN A 1 88 ? -1.071 2.460 0.552 1.00 89.62 88 ASN A C 1
ATOM 698 O O . ASN A 1 88 ? -1.033 2.842 1.724 1.00 89.62 88 ASN A O 1
ATOM 702 N N . SER A 1 89 ? -0.470 1.340 0.157 1.00 88.81 89 SER A N 1
ATOM 703 C CA . SER A 1 89 ? 0.137 0.361 1.061 1.00 88.81 89 SER A CA 1
ATOM 704 C C . SER A 1 89 ? 1.220 0.958 1.972 1.00 88.81 89 SER A C 1
ATOM 706 O O . SER A 1 89 ? 1.322 0.575 3.135 1.00 88.81 89 SER A O 1
ATOM 708 N N . GLY A 1 90 ? 1.982 1.947 1.487 1.00 88.50 90 GLY A N 1
ATOM 709 C CA . GLY A 1 90 ? 3.004 2.635 2.282 1.00 88.50 90 GLY A CA 1
ATOM 710 C C . GLY A 1 90 ? 2.425 3.469 3.430 1.00 88.50 90 GLY A C 1
ATOM 711 O O . GLY A 1 90 ? 2.914 3.389 4.558 1.00 88.50 90 GLY A O 1
ATOM 712 N N . ASN A 1 91 ? 1.359 4.236 3.179 1.00 87.62 91 ASN A N 1
ATOM 713 C CA . ASN A 1 91 ? 0.689 4.985 4.245 1.00 87.62 91 ASN A CA 1
ATOM 714 C C . ASN A 1 91 ? -0.059 4.057 5.201 1.00 87.62 91 ASN A C 1
ATOM 716 O O . ASN A 1 91 ? -0.019 4.289 6.408 1.00 87.62 91 ASN A O 1
ATOM 720 N N . ALA A 1 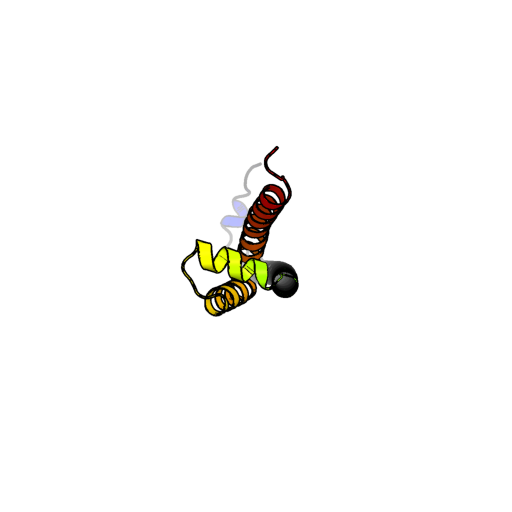92 ? -0.658 2.975 4.693 1.00 88.69 92 ALA A N 1
ATOM 721 C CA . ALA A 1 92 ? -1.294 1.966 5.533 1.00 88.69 92 ALA A CA 1
ATOM 722 C C . ALA A 1 92 ? -0.306 1.371 6.549 1.00 88.69 92 ALA A C 1
ATOM 724 O O . ALA A 1 92 ? -0.613 1.327 7.736 1.00 88.69 92 ALA A O 1
ATOM 725 N N . LEU A 1 93 ? 0.905 0.995 6.122 1.00 90.56 93 LEU A N 1
ATOM 726 C CA . LEU A 1 93 ? 1.941 0.475 7.024 1.00 90.56 93 LEU A CA 1
ATOM 727 C C . LEU A 1 93 ? 2.365 1.500 8.084 1.00 90.56 93 LEU A C 1
ATOM 729 O O . LEU A 1 93 ? 2.473 1.158 9.262 1.00 90.56 93 LEU A O 1
ATOM 733 N N . LYS A 1 94 ? 2.563 2.767 7.696 1.00 90.75 94 LYS A N 1
ATOM 734 C CA . LYS A 1 94 ? 2.892 3.849 8.643 1.00 90.75 94 LYS A CA 1
ATOM 735 C C . LYS A 1 94 ? 1.782 4.054 9.673 1.00 90.75 94 LYS A C 1
ATOM 737 O O . LYS A 1 94 ? 2.066 4.155 10.865 1.00 90.75 94 LYS A O 1
ATOM 742 N N . MET A 1 95 ? 0.531 4.078 9.215 1.00 89.19 95 MET A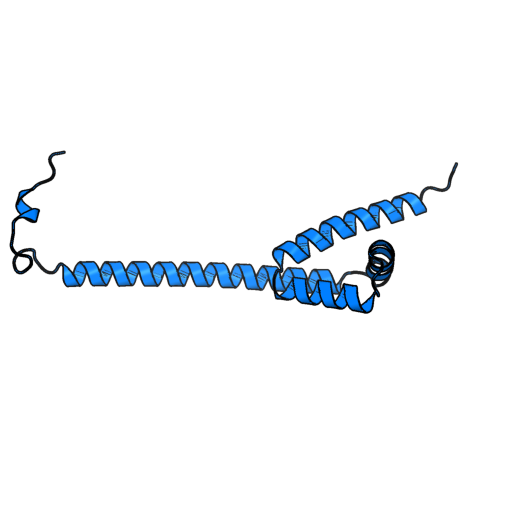 N 1
ATOM 743 C CA . MET A 1 95 ? -0.641 4.219 10.073 1.00 89.19 95 MET A CA 1
ATOM 744 C C . MET A 1 95 ? -0.750 3.046 11.046 1.00 89.19 95 MET A C 1
ATOM 746 O O . MET A 1 95 ? -0.873 3.277 12.244 1.00 89.19 95 MET A O 1
ATOM 750 N N . ILE A 1 96 ? -0.651 1.805 10.555 1.00 90.44 96 ILE A N 1
ATOM 751 C CA . ILE A 1 96 ? -0.713 0.592 11.382 1.00 90.44 96 ILE A CA 1
ATOM 752 C C . ILE A 1 96 ? 0.385 0.612 12.440 1.00 90.44 96 ILE A C 1
ATOM 754 O O . ILE A 1 96 ? 0.097 0.356 13.607 1.00 90.44 96 ILE A O 1
ATOM 758 N N . ARG A 1 97 ? 1.620 0.963 12.065 1.00 91.50 97 ARG A N 1
ATOM 759 C CA . ARG A 1 97 ? 2.743 1.058 13.002 1.00 91.50 97 ARG A CA 1
ATOM 760 C C . ARG A 1 97 ? 2.470 2.080 14.105 1.00 91.50 97 ARG A C 1
ATOM 762 O O . ARG A 1 97 ? 2.446 1.707 15.272 1.00 91.50 97 ARG A O 1
ATOM 769 N N . GLY A 1 98 ? 2.180 3.332 13.745 1.00 89.62 98 GLY A N 1
ATOM 770 C CA . GLY A 1 98 ? 1.939 4.390 14.732 1.00 89.62 98 GLY A CA 1
ATOM 771 C C . GLY A 1 98 ? 0.729 4.103 15.627 1.00 89.62 98 GLY A C 1
ATOM 772 O O . GLY A 1 98 ? 0.777 4.288 16.841 1.00 89.62 98 GLY A O 1
ATOM 773 N N . ALA A 1 99 ? -0.351 3.577 15.053 1.00 88.69 99 ALA A N 1
ATOM 774 C CA . ALA A 1 99 ? -1.536 3.189 15.807 1.00 88.69 99 ALA A CA 1
ATOM 775 C C . ALA A 1 99 ? -1.280 1.971 16.721 1.00 88.69 99 ALA A C 1
ATOM 777 O O . ALA A 1 99 ? -1.837 1.902 17.819 1.00 88.69 99 ALA A O 1
ATOM 778 N N . SER A 1 100 ? -0.404 1.046 16.329 1.00 89.56 100 SER A N 1
ATOM 779 C CA . SER A 1 100 ? 0.032 -0.069 17.181 1.00 89.56 100 SER A CA 1
ATOM 780 C C . SER A 1 100 ? 0.902 0.389 18.344 1.00 89.56 100 SER A C 1
ATOM 782 O O . SER A 1 100 ? 0.719 -0.107 19.450 1.00 89.56 100 SER A O 1
ATOM 784 N N . ASP A 1 101 ? 1.778 1.370 18.144 1.00 90.31 101 ASP A N 1
ATOM 785 C CA . ASP A 1 101 ? 2.591 1.933 19.228 1.00 90.31 101 ASP A CA 1
ATOM 786 C C . ASP A 1 101 ? 1.714 2.626 20.284 1.00 90.31 101 ASP A C 1
ATOM 788 O O . ASP A 1 101 ? 1.900 2.430 21.486 1.00 90.31 101 ASP A O 1
ATOM 792 N N . LEU A 1 102 ? 0.673 3.346 19.849 1.00 88.00 102 LEU A N 1
ATOM 793 C CA . LEU A 1 102 ? -0.324 3.925 20.756 1.00 88.00 102 LEU A CA 1
ATOM 794 C C . LEU A 1 102 ? -1.108 2.855 21.526 1.00 88.00 102 LEU A C 1
ATOM 796 O O . LEU A 1 102 ? -1.392 3.035 22.709 1.00 88.00 102 LEU A O 1
ATOM 800 N N . TYR A 1 103 ? -1.461 1.754 20.863 1.00 87.88 103 TYR A N 1
ATOM 801 C CA . TYR A 1 103 ? -2.165 0.643 21.500 1.00 87.88 103 TYR A CA 1
ATOM 802 C C . TYR A 1 103 ? -1.277 -0.074 22.529 1.00 87.88 103 TYR A C 1
ATOM 804 O O . TYR A 1 103 ? -1.711 -0.321 23.650 1.00 87.88 103 TYR A O 1
ATOM 812 N N . ARG A 1 104 ? 0.000 -0.309 22.208 1.00 88.56 104 ARG A N 1
ATOM 813 C CA . ARG A 1 104 ? 0.989 -0.855 23.153 1.00 88.56 104 ARG A CA 1
ATOM 814 C C . ARG A 1 104 ? 1.164 0.042 24.376 1.00 88.56 104 ARG A C 1
ATOM 816 O O . ARG A 1 104 ? 1.186 -0.456 25.495 1.00 88.56 104 ARG A O 1
ATOM 823 N N . ALA A 1 105 ? 1.230 1.359 24.182 1.00 88.31 105 ALA A N 1
ATOM 824 C CA . ALA A 1 105 ? 1.306 2.312 25.287 1.00 88.31 105 ALA A CA 1
ATOM 825 C C . ALA A 1 105 ? 0.047 2.293 26.172 1.00 88.31 105 ALA A C 1
ATOM 827 O O . ALA A 1 105 ? 0.139 2.536 27.373 1.00 88.31 105 ALA A O 1
ATOM 828 N N . HIS A 1 106 ? -1.126 2.008 25.600 1.00 85.25 106 HIS A N 1
ATOM 829 C CA . HIS A 1 106 ? -2.352 1.825 26.372 1.00 85.25 106 HIS A CA 1
ATOM 830 C C . HIS A 1 106 ? -2.309 0.553 27.224 1.00 85.25 106 HIS A C 1
ATOM 832 O O . HIS A 1 106 ? -2.602 0.637 28.414 1.00 85.25 106 HIS A O 1
ATOM 838 N N . LEU A 1 107 ? -1.886 -0.578 26.651 1.00 85.88 107 LEU A N 1
ATOM 839 C CA . LEU A 1 107 ? -1.720 -1.832 27.395 1.00 85.88 107 LEU A CA 1
ATOM 840 C C . LEU A 1 107 ? -0.706 -1.678 28.538 1.00 85.88 107 LEU A C 1
ATOM 842 O O . LEU A 1 107 ? -1.008 -2.005 29.677 1.00 85.88 107 LEU A O 1
ATOM 846 N N . ALA A 1 108 ? 0.435 -1.035 28.278 1.00 86.88 108 ALA A N 1
ATOM 847 C CA . ALA A 1 108 ? 1.454 -0.781 29.298 1.00 86.88 108 ALA A CA 1
ATOM 848 C C . ALA A 1 108 ? 0.977 0.122 30.455 1.00 86.88 108 ALA A C 1
ATOM 850 O O . ALA A 1 108 ? 1.554 0.089 31.540 1.00 86.88 108 ALA A O 1
ATOM 851 N N . LYS A 1 109 ? -0.047 0.961 30.232 1.00 82.25 109 LYS A N 1
ATOM 852 C CA . LYS A 1 109 ? -0.700 1.732 31.302 1.00 82.25 109 LYS A CA 1
ATOM 853 C C . LYS A 1 109 ? -1.709 0.894 32.083 1.00 82.25 109 LYS A C 1
ATOM 855 O O . LYS A 1 109 ? -1.864 1.139 33.268 1.00 82.25 109 LYS A O 1
ATOM 860 N N . ALA A 1 110 ? -2.381 -0.052 31.431 1.00 76.69 110 ALA A N 1
ATOM 861 C CA . ALA A 1 110 ? -3.314 -0.961 32.092 1.00 76.69 110 ALA A CA 1
ATOM 862 C C . ALA A 1 110 ? -2.592 -1.966 33.011 1.00 76.69 110 ALA A C 1
ATOM 864 O O . ALA A 1 110 ? -3.131 -2.322 34.051 1.00 76.69 110 ALA A O 1
ATOM 865 N N . ASP A 1 111 ? -1.361 -2.357 32.664 1.00 73.31 111 ASP A N 1
ATOM 866 C CA . ASP A 1 111 ? -0.546 -3.311 33.434 1.00 73.31 111 ASP A CA 1
ATOM 867 C C . ASP A 1 111 ? 0.207 -2.697 34.627 1.00 73.31 111 ASP A C 1
ATOM 869 O O . ASP A 1 111 ? 0.824 -3.426 35.402 1.00 73.31 111 ASP A O 1
ATOM 873 N N . LYS A 1 112 ? 0.196 -1.368 34.795 1.00 62.66 112 LYS A N 1
ATOM 874 C CA . LYS A 1 112 ? 0.721 -0.733 36.011 1.00 62.66 112 LYS A CA 1
ATOM 875 C C . LYS A 1 112 ? -0.424 -0.605 37.016 1.00 62.66 112 LYS A C 1
ATOM 877 O O . LYS A 1 112 ? -1.210 0.331 36.866 1.00 62.66 112 LYS A O 1
ATOM 882 N N . PRO A 1 113 ? -0.544 -1.500 38.018 1.00 57.28 113 PRO A N 1
ATOM 883 C CA . PRO A 1 113 ? -1.458 -1.248 39.118 1.00 57.28 113 PRO A CA 1
ATOM 884 C C . PRO A 1 113 ? -1.012 0.050 39.792 1.00 57.28 113 PRO A C 1
ATOM 886 O O . PRO A 1 113 ? 0.183 0.252 40.024 1.00 57.28 113 PRO A O 1
ATOM 889 N N . GLU A 1 114 ? -1.961 0.953 40.028 1.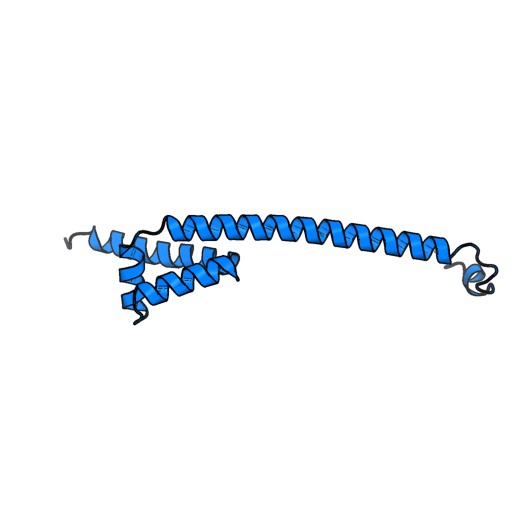00 55.66 114 GLU A N 1
ATOM 890 C CA . GLU A 1 114 ? -1.735 2.122 40.872 1.00 55.66 114 GLU A CA 1
ATOM 891 C C . GLU A 1 114 ? -1.167 1.624 42.211 1.00 55.66 114 GLU A C 1
ATOM 893 O O . GLU A 1 114 ? -1.773 0.774 42.866 1.00 55.66 114 GLU A O 1
ATOM 898 N N . ALA A 1 115 ? 0.054 2.064 42.521 1.00 51.78 115 ALA A N 1
ATOM 899 C CA . ALA A 1 115 ? 0.756 1.773 43.768 1.00 51.78 115 ALA A CA 1
ATOM 900 C C . ALA A 1 115 ? 0.329 2.755 44.859 1.00 51.78 115 ALA A C 1
ATOM 902 O O . ALA A 1 115 ? 0.124 3.944 44.515 1.00 51.78 115 ALA A O 1
#

Foldseek 3Di:
DDDPCVLVPDPPVPNPDVVVVVVVVVVVVVVVVVVVVVVVVVVLVVLLVVLQVLLVPDDLVLLVVVCVVVVHDSVVSSVVLNVCSNPPSPVSVVCSVVSVVVVVVVVVVVPDDDD

pLDDT: mean 83.42, std 12.77, range [42.84, 93.69]